Protein AF-A0A7J7M2G6-F1 (afdb_monomer_lite)

Sequence (165 aa):
MASQSSIVYLLLFSLMVAYNVGGIVIYWGQNGIEGTLAEACATGNYAFIGDALKTSFFDYVWVQFYNNPLYQYTQGALSNLEDAWKQWTSSIPVIKIFLGLPPQAAVSGFIPASDLSSSVLPGIEGSSKYGGVMLWSKYYDDLDGYSFAIKSHIRNSIRSPTYML

Structure (mmCIF, N/CA/C/O backbone):
data_AF-A0A7J7M2G6-F1
#
_entry.id   AF-A0A7J7M2G6-F1
#
loop_
_atom_site.group_PDB
_atom_site.id
_atom_site.type_symbol
_atom_site.label_atom_id
_atom_site.label_alt_id
_atom_site.label_comp_id
_atom_site.label_asym_id
_atom_site.label_entity_id
_atom_site.label_seq_id
_atom_site.pdbx_PDB_ins_code
_atom_site.Cartn_x
_atom_site.Cartn_y
_atom_site.Cartn_z
_atom_site.occupancy
_atom_site.B_iso_or_equiv
_atom_site.auth_seq_id
_atom_site.auth_comp_id
_atom_site.auth_asym_id
_atom_site.auth_atom_id
_atom_site.pdbx_PDB_model_num
ATOM 1 N N . MET A 1 1 ? -53.053 -18.736 28.193 1.00 51.84 1 MET A N 1
ATOM 2 C CA . MET A 1 1 ? -51.729 -18.870 28.836 1.00 51.84 1 MET A CA 1
ATOM 3 C C . MET A 1 1 ? -50.746 -19.284 27.754 1.00 51.84 1 MET A C 1
ATOM 5 O O . MET A 1 1 ? -50.799 -20.427 27.321 1.00 51.84 1 MET A O 1
ATOM 9 N N . ALA A 1 2 ? -49.945 -18.354 27.227 1.00 47.88 2 ALA A N 1
ATOM 10 C CA . ALA A 1 2 ? -48.870 -18.716 26.303 1.00 47.88 2 ALA A CA 1
ATOM 11 C C . ALA A 1 2 ? -47.852 -19.561 27.081 1.00 47.88 2 ALA A C 1
ATOM 13 O O . ALA A 1 2 ? -47.426 -19.151 28.163 1.00 47.88 2 ALA A O 1
ATOM 14 N N . SER A 1 3 ? -47.536 -20.765 26.596 1.00 52.03 3 SER A N 1
ATOM 15 C CA . SER A 1 3 ? -46.560 -21.627 27.265 1.00 52.03 3 SER A CA 1
ATOM 16 C C . SER A 1 3 ? -45.215 -20.904 27.297 1.00 52.03 3 SER A C 1
ATOM 18 O O . SER A 1 3 ? -44.819 -20.285 26.306 1.00 52.03 3 SER A O 1
ATOM 20 N N . GLN A 1 4 ? -44.513 -20.957 28.432 1.00 54.44 4 GLN A N 1
ATOM 21 C CA . GLN A 1 4 ? -43.219 -20.280 28.589 1.00 54.44 4 GLN A CA 1
ATOM 22 C C . GLN A 1 4 ? -42.209 -20.697 27.504 1.00 54.44 4 GLN A C 1
ATOM 24 O O . GLN A 1 4 ? -41.367 -19.900 27.104 1.00 54.44 4 GLN A O 1
ATOM 29 N N . SER A 1 5 ? -42.374 -21.895 26.937 1.00 57.66 5 SER A N 1
ATOM 30 C CA . SER A 1 5 ? -41.613 -22.397 25.793 1.00 57.66 5 SER A CA 1
ATOM 31 C C . SER A 1 5 ? -41.765 -21.535 24.531 1.00 57.66 5 SER A C 1
ATOM 33 O O . SER A 1 5 ? -40.791 -21.340 23.816 1.00 57.66 5 SER A O 1
ATOM 35 N N . SER A 1 6 ? -42.947 -20.971 24.261 1.00 58.62 6 SER A N 1
ATOM 36 C CA . SER A 1 6 ? -43.211 -20.203 23.028 1.00 58.62 6 SER A CA 1
ATOM 37 C C . SER A 1 6 ? -42.562 -18.812 23.046 1.00 58.62 6 SER A C 1
ATOM 39 O O . SER A 1 6 ? -42.119 -18.314 22.014 1.00 58.62 6 SER A O 1
ATOM 41 N N . ILE A 1 7 ? -42.465 -18.193 24.229 1.00 59.94 7 ILE A N 1
ATOM 42 C CA . ILE A 1 7 ? -41.851 -16.866 24.415 1.00 59.94 7 ILE A CA 1
A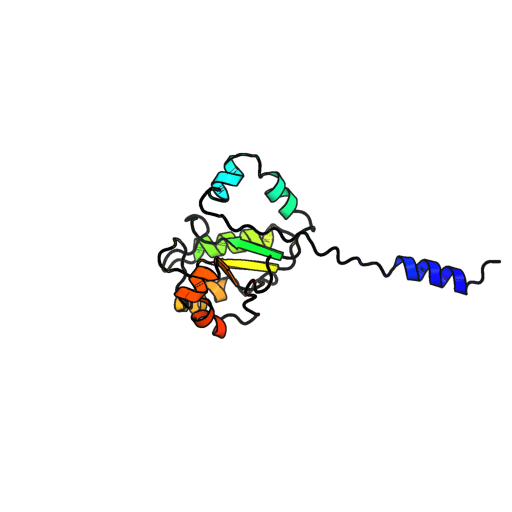TOM 43 C C . ILE A 1 7 ? -40.323 -16.956 24.281 1.00 59.94 7 ILE A C 1
ATOM 45 O O . ILE A 1 7 ? -39.700 -16.069 23.703 1.00 59.94 7 ILE A O 1
ATOM 49 N N . VAL A 1 8 ? -39.723 -18.060 24.740 1.00 59.00 8 VAL A N 1
ATOM 50 C CA . VAL A 1 8 ? -38.278 -18.315 24.613 1.00 59.00 8 VAL A CA 1
ATOM 51 C C . VAL A 1 8 ? -37.868 -18.484 23.146 1.00 59.00 8 VAL A C 1
ATOM 53 O O . VAL A 1 8 ? -36.847 -17.932 22.745 1.00 59.00 8 VAL A O 1
ATOM 56 N N . TYR A 1 9 ? -38.686 -19.142 22.314 1.00 58.31 9 TYR A N 1
ATOM 57 C CA . TYR A 1 9 ? -38.429 -19.231 20.870 1.00 58.31 9 TYR A CA 1
ATOM 58 C C . TYR A 1 9 ? -38.548 -17.878 20.155 1.00 58.31 9 TYR A C 1
ATOM 60 O O . TYR A 1 9 ? -37.723 -17.584 19.295 1.00 58.31 9 TYR A O 1
ATOM 68 N N . LEU A 1 10 ? -39.514 -17.033 20.531 1.00 54.56 10 LEU A N 1
ATOM 69 C CA . LEU A 1 10 ? -39.673 -15.689 19.955 1.00 54.56 10 LEU A CA 1
ATOM 70 C C . LEU A 1 10 ? -38.521 -14.742 20.337 1.00 54.56 10 LEU A C 1
ATOM 72 O O . LEU A 1 10 ? -38.070 -13.963 19.499 1.00 54.56 10 LEU A O 1
ATOM 76 N N . LEU A 1 11 ? -37.996 -14.843 21.564 1.00 52.84 11 LEU A N 1
ATOM 77 C CA . LEU A 1 11 ? -36.833 -14.064 22.011 1.00 52.84 11 LEU A CA 1
ATOM 78 C C . LEU A 1 11 ? -35.513 -14.588 21.417 1.00 52.84 11 LEU A C 1
ATOM 80 O O . LEU A 1 11 ? -34.659 -13.788 21.043 1.00 52.84 11 LEU A O 1
ATOM 84 N N . LEU A 1 12 ? -35.358 -15.904 21.234 1.00 55.06 12 LEU A N 1
ATOM 85 C CA . LEU A 1 12 ? -34.189 -16.488 20.558 1.00 55.06 12 LEU A CA 1
ATOM 86 C C . LEU A 1 12 ? -34.155 -16.177 19.055 1.00 55.06 12 LEU A C 1
ATOM 88 O O . LEU A 1 12 ? -33.073 -15.979 18.506 1.00 55.06 12 LEU A O 1
ATOM 92 N N . PHE A 1 13 ? -35.313 -16.054 18.398 1.00 49.75 13 PHE A N 1
ATOM 93 C CA . PHE A 1 13 ? -35.375 -15.644 16.990 1.00 49.75 13 PHE A CA 1
ATOM 94 C C . PHE A 1 13 ? -34.943 -14.183 16.779 1.00 49.75 13 PHE A C 1
ATOM 96 O O . PHE A 1 13 ? -34.397 -13.856 15.728 1.00 49.75 13 PHE A O 1
ATOM 103 N N . SER A 1 14 ? -35.110 -13.310 17.784 1.00 53.75 14 SER A N 1
ATOM 104 C CA . SER A 1 14 ? -34.633 -11.918 17.715 1.00 53.75 14 SER A CA 1
ATOM 105 C C . SER A 1 14 ? -33.112 -11.749 17.861 1.00 53.75 14 SER A C 1
ATOM 107 O O . SER A 1 14 ? -32.600 -10.685 17.527 1.00 53.75 14 SER A O 1
ATOM 109 N N . LEU A 1 15 ? -32.373 -12.778 18.307 1.00 48.59 15 LEU A N 1
ATOM 110 C CA . LEU A 1 15 ? -30.938 -12.668 18.623 1.00 48.59 15 LEU A CA 1
ATOM 111 C C . LEU A 1 15 ? -29.998 -13.320 17.586 1.00 48.59 15 LEU A C 1
ATOM 113 O O . LEU A 1 15 ? -28.784 -13.247 17.743 1.00 48.59 15 LEU A O 1
ATOM 117 N N . MET A 1 16 ? -30.518 -13.943 16.520 1.00 49.16 16 MET A N 1
ATOM 118 C CA . MET A 1 16 ? -29.693 -14.652 15.520 1.00 49.16 16 MET A CA 1
ATOM 119 C C . MET A 1 16 ? -29.643 -14.035 14.123 1.00 49.16 16 MET A C 1
ATOM 121 O O . MET A 1 16 ? -29.044 -14.623 13.227 1.00 49.16 16 MET A O 1
ATOM 125 N N . VAL A 1 17 ? -30.141 -12.815 13.932 1.00 45.56 17 VAL A N 1
ATOM 126 C CA . VAL A 1 17 ? -29.748 -12.034 12.751 1.00 45.56 17 VAL A CA 1
ATOM 127 C C . VAL A 1 17 ? -28.772 -10.948 13.182 1.00 45.56 17 VAL A C 1
ATOM 129 O O . VAL A 1 17 ? -29.030 -9.758 13.058 1.00 45.56 17 VAL A O 1
ATOM 132 N N . ALA A 1 18 ? -27.597 -11.374 13.654 1.00 44.97 18 ALA A N 1
ATOM 133 C CA . ALA A 1 18 ? -26.393 -10.632 13.311 1.00 44.97 18 ALA A CA 1
ATOM 134 C C . ALA A 1 18 ? -26.221 -10.816 11.800 1.00 44.97 18 ALA A C 1
ATOM 136 O O . ALA A 1 18 ? -25.547 -11.730 11.327 1.00 44.97 18 ALA A O 1
ATOM 137 N N . TYR A 1 19 ? -26.944 -10.006 11.031 1.00 50.66 19 TYR A N 1
ATOM 138 C CA . TYR A 1 19 ? -26.656 -9.848 9.626 1.00 50.66 19 TYR A CA 1
ATOM 139 C C . TYR A 1 19 ? -25.215 -9.341 9.571 1.00 50.66 19 TYR A C 1
ATOM 141 O O . TYR A 1 19 ? -24.924 -8.206 9.934 1.00 50.66 19 TYR A O 1
ATOM 149 N N . ASN A 1 20 ? -24.283 -10.179 9.124 1.00 47.56 20 ASN A N 1
ATOM 150 C CA . ASN A 1 20 ? -23.141 -9.625 8.420 1.00 47.56 20 ASN A CA 1
ATOM 151 C C . ASN A 1 20 ? -23.745 -9.058 7.134 1.00 47.56 20 ASN A C 1
ATOM 153 O O . ASN A 1 20 ? -23.818 -9.752 6.121 1.00 47.56 20 ASN A O 1
ATOM 157 N N . VAL A 1 21 ? -24.280 -7.833 7.193 1.00 46.56 21 VAL A N 1
ATOM 158 C CA . VAL A 1 21 ? -24.399 -7.023 5.986 1.00 46.56 21 VAL A CA 1
ATOM 159 C C . VAL A 1 21 ? -22.947 -6.801 5.626 1.00 46.56 21 VAL A C 1
ATOM 161 O O . VAL A 1 21 ? -22.313 -5.930 6.210 1.00 46.56 21 VAL A O 1
ATOM 164 N N . GLY A 1 22 ? -22.395 -7.700 4.804 1.00 43.56 22 GLY A N 1
ATOM 165 C CA . GLY A 1 22 ? -21.061 -7.530 4.258 1.00 43.56 22 GLY A CA 1
ATOM 166 C C . GLY A 1 22 ? -21.008 -6.103 3.754 1.00 43.56 22 GLY A C 1
ATOM 167 O O . GLY A 1 22 ? -21.845 -5.711 2.934 1.00 43.56 22 GLY A O 1
ATOM 168 N N . GLY A 1 23 ? -20.139 -5.314 4.375 1.00 38.91 23 GLY A N 1
ATOM 169 C CA . GLY A 1 23 ? -20.027 -3.900 4.113 1.00 38.91 23 GLY A CA 1
ATOM 170 C C . GLY A 1 23 ? -19.828 -3.676 2.624 1.00 38.91 23 GLY A C 1
ATOM 171 O O . GLY A 1 23 ? -19.296 -4.536 1.913 1.00 38.91 23 GLY A O 1
ATOM 172 N N . ILE A 1 24 ? -20.278 -2.528 2.130 1.00 43.53 24 ILE A N 1
ATOM 173 C CA . ILE A 1 24 ? -20.068 -2.175 0.729 1.00 43.53 24 ILE A CA 1
ATOM 174 C C . ILE A 1 24 ? -18.561 -2.196 0.492 1.00 43.53 24 ILE A C 1
ATOM 176 O O . ILE A 1 24 ? -17.805 -1.489 1.140 1.00 43.53 24 ILE A O 1
ATOM 180 N N . VAL A 1 25 ? -18.111 -3.030 -0.431 1.00 42.53 25 VAL A N 1
ATOM 181 C CA . VAL A 1 25 ? -16.719 -3.072 -0.863 1.00 42.53 25 VAL A CA 1
ATOM 182 C C . VAL A 1 25 ? -16.580 -1.987 -1.930 1.00 42.53 25 VAL A C 1
ATOM 184 O O . VAL A 1 25 ? -16.941 -2.214 -3.081 1.00 42.53 25 VAL A O 1
ATOM 187 N N . ILE A 1 26 ? -16.121 -0.782 -1.567 1.00 46.56 26 ILE A N 1
ATOM 188 C CA . ILE A 1 26 ? -15.772 0.217 -2.588 1.00 46.56 26 ILE A CA 1
ATOM 189 C C . ILE A 1 26 ? -14.455 -0.212 -3.227 1.00 46.56 26 ILE A C 1
ATOM 191 O O . ILE A 1 26 ? -13.386 -0.171 -2.614 1.00 46.56 26 ILE A O 1
ATOM 195 N N . TYR A 1 27 ? -14.562 -0.624 -4.486 1.00 42.19 27 TYR A N 1
ATOM 196 C CA . TYR A 1 27 ? -13.439 -0.665 -5.398 1.00 42.19 27 TYR A CA 1
ATOM 197 C C . TYR A 1 27 ? -13.100 0.762 -5.806 1.00 42.19 27 TYR A C 1
ATOM 199 O O . TYR A 1 27 ? -13.983 1.520 -6.205 1.00 42.19 27 TYR A O 1
ATOM 207 N N . TRP A 1 28 ? -11.824 1.113 -5.769 1.00 48.03 28 TRP A N 1
ATOM 208 C CA . TRP A 1 28 ? -11.353 2.196 -6.608 1.00 48.03 28 TRP A CA 1
ATOM 209 C C . TRP A 1 28 ? -10.111 1.711 -7.349 1.00 48.03 28 TRP A C 1
ATOM 211 O O . TRP A 1 28 ? -9.061 1.425 -6.778 1.00 48.03 28 TRP A O 1
ATOM 221 N N . GLY A 1 29 ? -10.289 1.535 -8.650 1.00 37.78 29 GLY A N 1
ATOM 222 C CA . GLY A 1 29 ? -9.239 1.318 -9.624 1.00 37.78 29 GLY A CA 1
ATOM 223 C C . GLY A 1 29 ? -9.567 2.254 -10.769 1.00 37.78 29 GLY A C 1
ATOM 224 O O . GLY A 1 29 ? -10.548 2.037 -11.472 1.00 37.78 29 GLY A O 1
ATOM 225 N N . GLN A 1 30 ? -8.805 3.339 -10.894 1.00 37.41 30 GLN A N 1
ATOM 226 C CA . GLN A 1 30 ? -8.940 4.263 -12.017 1.00 37.41 30 GLN A CA 1
ATOM 227 C C . GLN A 1 30 ? -8.651 3.519 -13.317 1.00 37.41 30 GLN A C 1
ATOM 229 O O . GLN A 1 30 ? -7.529 3.058 -13.539 1.00 37.41 30 GLN A O 1
ATOM 234 N N . ASN A 1 31 ? -9.629 3.495 -14.218 1.00 38.25 31 ASN A N 1
ATOM 235 C CA . ASN A 1 31 ? -9.300 3.533 -15.636 1.00 38.25 31 ASN A CA 1
ATOM 236 C C . ASN A 1 31 ? -8.756 4.934 -15.956 1.00 38.25 31 ASN A C 1
ATOM 238 O O . ASN A 1 31 ? -9.205 5.921 -15.376 1.00 38.25 31 ASN A O 1
ATOM 242 N N . GLY A 1 32 ? -7.786 5.027 -16.873 1.00 43.75 32 GLY A N 1
ATOM 243 C CA . GLY A 1 32 ? -6.990 6.236 -17.161 1.00 43.75 32 GLY A CA 1
ATOM 244 C C . GLY A 1 32 ? -7.745 7.475 -17.674 1.00 43.75 32 GLY A C 1
ATOM 245 O O . GLY A 1 32 ? -7.115 8.390 -18.189 1.00 43.75 32 GLY A O 1
ATOM 246 N N . ILE A 1 33 ? -9.072 7.504 -17.554 1.00 49.72 33 ILE A N 1
ATOM 247 C CA . ILE A 1 33 ? -9.966 8.596 -17.948 1.00 49.72 33 ILE A CA 1
ATOM 248 C C . ILE A 1 33 ? -10.496 9.361 -16.711 1.00 49.72 33 ILE A C 1
ATOM 250 O O . ILE A 1 33 ? -10.975 10.480 -16.854 1.00 49.72 33 ILE A O 1
ATOM 254 N N . GLU A 1 34 ? -10.389 8.816 -15.490 1.00 45.34 34 GLU A N 1
ATOM 255 C CA . GLU A 1 34 ? -11.144 9.324 -14.323 1.00 45.34 34 GLU A CA 1
ATOM 256 C C . GLU A 1 34 ? -10.382 10.278 -13.376 1.00 45.34 34 GLU A C 1
ATOM 258 O O . GLU A 1 34 ? -10.983 10.791 -12.434 1.00 45.34 34 GLU A O 1
ATOM 263 N N . GLY A 1 35 ? -9.101 10.582 -13.635 1.00 47.69 35 GLY A N 1
ATOM 264 C CA . GLY A 1 35 ? -8.282 11.459 -12.773 1.00 47.69 35 GLY A CA 1
ATOM 265 C C . GLY A 1 35 ? -8.024 10.873 -11.375 1.00 47.69 35 GLY A C 1
ATOM 266 O O . GLY A 1 35 ? -8.647 9.895 -10.993 1.00 47.69 35 GLY A O 1
ATOM 267 N N . THR A 1 36 ? -7.078 11.429 -10.616 1.00 53.09 36 THR A N 1
ATOM 268 C CA . THR A 1 36 ? -6.589 10.980 -9.293 1.00 53.09 36 THR A CA 1
ATOM 269 C C . THR A 1 36 ? -7.622 11.121 -8.156 1.00 53.09 36 THR A C 1
ATOM 271 O O . THR A 1 36 ? -8.555 11.914 -8.240 1.00 53.09 36 THR A O 1
ATOM 274 N N . LEU A 1 37 ? -7.433 10.419 -7.021 1.00 50.97 37 LEU A N 1
ATOM 275 C CA . LEU A 1 37 ? -8.268 10.604 -5.813 1.00 50.97 37 LEU A CA 1
ATOM 276 C C . LEU A 1 37 ? -8.202 12.048 -5.281 1.00 50.97 37 LEU A C 1
ATOM 278 O O . LEU A 1 37 ? -9.182 12.566 -4.753 1.00 50.97 37 LEU A O 1
ATOM 282 N N . ALA A 1 38 ? -7.054 12.711 -5.436 1.00 50.16 38 ALA A N 1
ATOM 283 C CA . ALA A 1 38 ? -6.895 14.114 -5.072 1.00 50.16 38 ALA A CA 1
ATOM 284 C C . ALA A 1 38 ? -7.745 15.031 -5.971 1.00 50.16 38 ALA A C 1
ATOM 286 O O . ALA A 1 38 ? -8.406 15.935 -5.463 1.00 50.16 38 ALA A O 1
ATOM 287 N N . GLU A 1 39 ? -7.787 14.765 -7.280 1.00 52.38 39 GLU A N 1
ATOM 288 C CA . GLU A 1 39 ? -8.649 15.478 -8.232 1.00 52.38 39 GLU A CA 1
ATOM 289 C C . GLU A 1 39 ? -10.132 15.195 -7.962 1.00 52.38 39 GLU A C 1
ATOM 291 O O . GLU A 1 39 ? -10.931 16.125 -7.920 1.00 52.38 39 GLU A O 1
ATOM 296 N N . ALA A 1 40 ? -10.493 13.947 -7.656 1.00 53.69 40 ALA A N 1
ATOM 297 C CA . ALA A 1 40 ? -11.832 13.569 -7.214 1.00 53.69 40 ALA A CA 1
ATOM 298 C C . ALA A 1 40 ? -12.249 14.354 -5.953 1.00 53.69 40 ALA A C 1
ATOM 300 O O . ALA A 1 40 ? -13.269 15.043 -5.959 1.00 53.69 40 ALA A O 1
ATOM 301 N N . CYS A 1 41 ? -11.435 14.362 -4.895 1.00 50.91 41 CYS A N 1
ATOM 302 C CA . CYS A 1 41 ? -11.695 15.157 -3.690 1.00 50.91 41 CYS A CA 1
ATOM 303 C C . CYS A 1 41 ? -11.818 16.664 -3.985 1.00 50.91 41 CYS A C 1
ATOM 305 O O . CYS A 1 41 ? -12.670 17.330 -3.397 1.00 50.91 41 CYS A O 1
ATOM 307 N N . ALA A 1 42 ? -11.029 17.193 -4.927 1.00 58.66 42 ALA A N 1
ATOM 308 C CA . ALA A 1 42 ? -11.077 18.597 -5.336 1.00 58.66 42 ALA A CA 1
ATOM 309 C C . ALA A 1 42 ? -12.370 18.982 -6.081 1.00 58.66 42 ALA A C 1
ATOM 311 O O . ALA A 1 42 ? -12.750 20.151 -6.067 1.00 58.66 42 ALA A O 1
ATOM 312 N N . THR A 1 43 ? -13.090 18.024 -6.681 1.00 60.56 43 THR A N 1
ATOM 313 C CA . THR A 1 43 ? -14.395 18.301 -7.317 1.00 60.56 43 THR A CA 1
ATOM 314 C C . THR A 1 43 ? -15.518 18.575 -6.313 1.00 60.56 43 THR A C 1
ATOM 316 O O . THR A 1 43 ? -16.606 18.969 -6.723 1.00 60.56 43 THR A O 1
ATOM 319 N N . GLY A 1 44 ? -15.316 18.316 -5.014 1.00 54.16 44 GLY A N 1
ATOM 320 C CA . GLY A 1 44 ? -16.364 18.407 -3.987 1.00 54.16 44 GLY A CA 1
ATOM 321 C C . GLY A 1 44 ? -17.442 17.319 -4.090 1.00 54.16 44 GLY A C 1
ATOM 322 O O . GLY A 1 44 ? -18.148 17.060 -3.117 1.00 54.16 44 GLY A O 1
ATOM 323 N N . ASN A 1 45 ? -17.513 16.613 -5.222 1.00 48.41 45 ASN A N 1
ATOM 324 C CA . ASN A 1 45 ? -18.461 15.533 -5.443 1.00 48.41 45 ASN A CA 1
ATOM 325 C C . ASN A 1 45 ? -18.174 14.339 -4.545 1.00 48.41 45 ASN A C 1
ATOM 327 O O . ASN A 1 45 ? -19.115 13.673 -4.179 1.00 48.41 45 ASN A O 1
ATOM 331 N N . TYR A 1 46 ? -16.929 14.090 -4.136 1.00 52.03 46 TYR A N 1
ATOM 332 C CA . TYR A 1 46 ? -16.543 12.900 -3.368 1.00 52.03 46 TYR A CA 1
ATOM 333 C C . TYR A 1 46 ? -16.435 13.130 -1.853 1.00 52.03 46 TYR A C 1
ATOM 335 O O . TYR A 1 46 ? -15.978 12.244 -1.131 1.00 52.03 46 TYR A O 1
ATOM 343 N N . ALA A 1 47 ? -16.889 14.283 -1.341 1.00 51.81 47 ALA A N 1
ATOM 344 C CA . ALA A 1 47 ? -16.984 14.525 0.104 1.00 51.81 47 ALA A CA 1
ATOM 345 C C . ALA A 1 47 ? -17.795 13.418 0.810 1.00 51.81 47 ALA A C 1
ATOM 347 O O . ALA A 1 47 ? -17.440 12.987 1.907 1.00 51.81 47 ALA A O 1
ATOM 348 N N . PHE A 1 48 ? -18.802 12.865 0.117 1.00 58.34 48 PHE A N 1
ATOM 349 C CA . PHE A 1 48 ? -19.570 11.722 0.606 1.00 58.34 48 PHE A CA 1
ATOM 350 C C . PHE A 1 48 ? -18.718 10.467 0.818 1.00 58.34 48 PHE A C 1
ATOM 352 O O . PHE A 1 48 ? -19.045 9.696 1.709 1.00 58.34 48 PHE A O 1
ATOM 359 N N . ILE A 1 49 ? -17.639 10.236 0.055 1.00 63.84 49 ILE A N 1
ATOM 360 C CA . ILE A 1 49 ? -16.765 9.068 0.260 1.00 63.84 49 ILE A CA 1
ATOM 361 C C . ILE A 1 49 ? -15.978 9.235 1.552 1.00 63.84 49 ILE A C 1
ATOM 363 O O . ILE A 1 49 ? -15.901 8.299 2.341 1.00 63.84 49 ILE A O 1
ATOM 367 N N . GLY A 1 50 ? -15.428 10.428 1.794 1.00 64.88 50 GLY A N 1
ATOM 368 C CA . GLY A 1 50 ? -14.714 10.721 3.035 1.00 64.88 50 GLY A CA 1
ATOM 369 C C . GLY A 1 50 ? -15.600 10.525 4.265 1.00 64.88 50 GLY A C 1
ATOM 370 O O . GLY A 1 50 ? -15.159 9.952 5.260 1.00 64.88 50 GLY A O 1
ATOM 371 N N . ASP A 1 51 ? -16.862 10.943 4.187 1.00 67.12 51 ASP A N 1
ATOM 372 C CA . ASP A 1 51 ? -17.818 10.754 5.278 1.00 67.12 51 ASP A CA 1
ATOM 373 C C . ASP A 1 51 ? -18.345 9.319 5.363 1.00 67.12 51 ASP A C 1
ATOM 375 O O . ASP A 1 51 ? -18.460 8.784 6.463 1.00 67.12 51 ASP A O 1
ATOM 379 N N . ALA A 1 52 ? -18.558 8.644 4.232 1.00 68.75 52 ALA A N 1
ATOM 380 C CA . ALA A 1 52 ? -18.910 7.229 4.199 1.00 68.75 52 ALA A CA 1
ATOM 381 C C . ALA A 1 52 ? -17.800 6.371 4.828 1.00 68.75 52 ALA A C 1
ATOM 383 O O . ALA A 1 52 ? -18.096 5.482 5.619 1.00 68.75 52 ALA A O 1
ATOM 384 N N . LEU A 1 53 ? -16.525 6.663 4.569 1.00 71.31 53 LEU A N 1
ATOM 385 C CA . LEU A 1 53 ? -15.387 5.955 5.166 1.00 71.31 53 LEU A CA 1
ATOM 386 C C . LEU A 1 53 ? -15.299 6.115 6.690 1.00 71.31 53 LEU A C 1
ATOM 388 O O . LEU A 1 53 ? -14.714 5.263 7.352 1.00 71.31 53 LEU A O 1
ATOM 392 N N . LYS A 1 54 ? -15.871 7.186 7.255 1.00 73.38 54 LYS A N 1
ATOM 393 C CA . LYS A 1 54 ? -15.979 7.381 8.712 1.00 73.38 54 LYS A CA 1
ATOM 394 C C . LYS A 1 54 ? -17.143 6.603 9.325 1.00 73.38 54 LYS A C 1
ATOM 396 O O . LYS A 1 54 ? -17.224 6.498 10.547 1.00 73.38 54 LYS A O 1
ATOM 401 N N . THR A 1 55 ? -18.045 6.068 8.507 1.00 73.81 55 THR A N 1
ATOM 402 C CA . THR A 1 55 ? -19.095 5.155 8.968 1.00 73.81 55 THR A CA 1
ATOM 403 C C . THR A 1 55 ? -18.555 3.731 9.094 1.00 73.81 55 THR A C 1
ATOM 405 O O . THR A 1 55 ? -17.543 3.375 8.496 1.00 73.81 55 THR A O 1
ATOM 408 N N . SER A 1 56 ? -19.265 2.877 9.828 1.00 74.19 56 SER A N 1
ATOM 409 C CA . SER A 1 56 ? -18.940 1.450 9.960 1.00 74.19 56 SER A CA 1
ATOM 410 C C . SER A 1 56 ? -19.485 0.590 8.809 1.00 74.19 56 SER A C 1
ATOM 412 O O . SER A 1 56 ? -19.759 -0.588 9.010 1.00 74.19 56 SER A O 1
ATOM 414 N N . PHE A 1 57 ? -19.690 1.163 7.615 1.00 79.06 57 PHE A N 1
ATOM 415 C CA . PHE A 1 57 ? -20.216 0.430 6.454 1.00 79.06 57 PHE A CA 1
ATOM 416 C C . PHE A 1 57 ? -19.149 -0.288 5.621 1.00 79.06 57 PHE A C 1
ATOM 418 O O . PHE A 1 57 ? -19.511 -1.049 4.727 1.00 79.06 57 PHE A O 1
ATOM 425 N N . PHE A 1 58 ? -17.860 -0.061 5.889 1.00 76.06 58 PHE A N 1
ATOM 426 C CA . PHE A 1 58 ? -16.751 -0.664 5.148 1.00 76.06 58 PHE A CA 1
ATOM 427 C C . PHE A 1 58 ? -16.005 -1.675 6.014 1.00 76.06 58 PHE A C 1
ATOM 429 O O . PHE A 1 58 ? -15.372 -1.311 7.003 1.00 76.06 58 PHE A O 1
ATOM 436 N N . ASP A 1 59 ? -16.006 -2.941 5.604 1.00 80.50 59 ASP A N 1
ATOM 437 C CA . ASP A 1 59 ? -15.179 -3.960 6.259 1.00 80.50 59 ASP A CA 1
ATOM 438 C C . ASP A 1 59 ? -13.714 -3.836 5.829 1.00 80.50 59 ASP A C 1
ATOM 440 O O . ASP A 1 59 ? -12.787 -3.921 6.643 1.00 80.50 59 ASP A O 1
ATOM 444 N N . TYR A 1 60 ? -13.504 -3.608 4.532 1.00 82.44 60 TYR A N 1
ATOM 445 C CA . TYR A 1 60 ? -12.197 -3.619 3.895 1.00 82.44 60 TYR A CA 1
ATOM 446 C C . TYR A 1 60 ? -12.022 -2.421 2.978 1.00 82.44 60 TYR A C 1
ATOM 448 O O . TYR A 1 60 ? -12.934 -2.056 2.239 1.00 82.44 60 TYR A O 1
ATOM 456 N N . VAL A 1 61 ? -10.820 -1.850 2.991 1.00 81.88 61 VAL A N 1
ATOM 457 C CA . VAL A 1 61 ? -10.431 -0.785 2.065 1.00 81.88 61 VAL A CA 1
ATOM 458 C C . VAL A 1 61 ? -9.061 -1.075 1.471 1.00 81.88 61 VAL A C 1
ATOM 460 O O . VAL A 1 61 ? -8.145 -1.520 2.165 1.00 81.88 61 VAL A O 1
ATOM 463 N N . TRP A 1 62 ? -8.911 -0.796 0.183 1.00 85.19 62 TRP A N 1
ATOM 464 C CA . TRP A 1 62 ? -7.636 -0.841 -0.524 1.00 85.19 62 TRP A CA 1
ATOM 465 C C . TRP A 1 62 ? -7.242 0.587 -0.844 1.00 85.19 62 TRP A C 1
ATOM 467 O O . TRP A 1 62 ? -7.917 1.264 -1.612 1.00 85.19 62 TRP A O 1
ATOM 477 N N . VAL A 1 63 ? -6.182 1.075 -0.218 1.00 84.94 63 VAL A N 1
ATOM 478 C CA . VAL A 1 63 ? -5.738 2.457 -0.404 1.00 84.94 63 VAL A CA 1
ATOM 479 C C . VAL A 1 63 ? -4.606 2.447 -1.421 1.00 84.94 63 VAL A C 1
ATOM 481 O O . VAL A 1 63 ? -3.656 1.691 -1.266 1.00 84.94 63 VAL A O 1
ATOM 484 N N . GLN A 1 64 ? -4.695 3.258 -2.469 1.00 86.12 64 GLN A N 1
ATOM 485 C CA . GLN A 1 64 ? -3.610 3.440 -3.434 1.00 86.12 64 GLN A CA 1
ATOM 486 C C . GLN A 1 64 ? -2.486 4.269 -2.811 1.00 86.12 64 GLN A C 1
ATOM 488 O O . GLN A 1 64 ? -2.696 5.420 -2.433 1.00 86.12 64 GLN A O 1
ATOM 493 N N . PHE A 1 65 ? -1.287 3.701 -2.756 1.00 87.88 65 PHE A N 1
ATOM 494 C CA . PHE A 1 65 ? -0.077 4.372 -2.278 1.00 87.88 65 PHE A CA 1
ATOM 495 C C . PHE A 1 65 ? 0.896 4.661 -3.433 1.00 87.88 65 PHE A C 1
ATOM 497 O O . PHE A 1 65 ? 2.108 4.533 -3.287 1.00 87.88 65 PHE A O 1
ATOM 504 N N . TYR A 1 66 ? 0.361 5.026 -4.600 1.00 85.12 66 TYR A N 1
ATOM 505 C CA . TYR A 1 66 ? 1.115 5.315 -5.820 1.00 85.12 66 TYR A CA 1
ATOM 506 C C . TYR A 1 66 ? 0.450 6.440 -6.624 1.00 85.12 66 TYR A C 1
ATOM 508 O O . TYR A 1 66 ? -0.694 6.797 -6.349 1.00 85.12 66 TYR A O 1
ATOM 516 N N . ASN A 1 67 ? 1.166 7.030 -7.585 1.00 84.69 67 ASN A N 1
ATOM 517 C CA . ASN A 1 67 ? 0.753 8.225 -8.338 1.00 84.69 67 ASN A CA 1
ATOM 518 C C . ASN A 1 67 ? 0.387 9.445 -7.463 1.00 84.69 67 ASN A C 1
ATOM 520 O O . ASN A 1 67 ? -0.344 10.332 -7.900 1.00 84.69 67 ASN A O 1
ATOM 524 N N . ASN A 1 68 ? 0.908 9.521 -6.235 1.00 81.00 68 ASN A N 1
ATOM 525 C CA . ASN A 1 68 ? 0.713 10.651 -5.332 1.00 81.00 68 ASN A CA 1
ATOM 526 C C . ASN A 1 68 ? 1.939 10.861 -4.417 1.00 81.00 68 ASN A C 1
ATOM 528 O O . ASN A 1 68 ? 2.050 10.198 -3.382 1.00 81.00 68 ASN A O 1
ATOM 532 N N . PRO A 1 69 ? 2.836 11.815 -4.740 1.00 79.75 69 PRO A N 1
ATOM 533 C CA . PRO A 1 69 ? 4.066 12.082 -3.983 1.00 79.75 69 PRO A CA 1
ATOM 534 C C . PRO A 1 69 ? 3.875 12.366 -2.485 1.00 79.75 69 PRO A C 1
ATOM 536 O O . PRO A 1 69 ? 4.800 12.149 -1.702 1.00 79.75 69 PRO A O 1
ATOM 539 N N . LEU A 1 70 ? 2.694 12.844 -2.075 1.00 74.38 70 LEU A N 1
ATOM 540 C CA . LEU A 1 70 ? 2.413 13.191 -0.679 1.00 74.38 70 LEU A CA 1
ATOM 541 C C . LEU A 1 70 ? 2.229 11.966 0.219 1.00 74.38 70 LEU A C 1
ATOM 543 O O . LEU A 1 70 ? 2.453 12.069 1.420 1.00 74.38 70 LEU A O 1
ATOM 547 N N . TYR A 1 71 ? 1.831 10.825 -0.348 1.00 81.69 71 TYR A N 1
ATOM 548 C CA . TYR A 1 71 ? 1.458 9.636 0.426 1.00 81.69 71 TYR A CA 1
ATOM 549 C C . TYR A 1 71 ? 2.117 8.352 -0.079 1.00 81.69 71 TYR A C 1
ATOM 551 O O . TYR A 1 71 ? 1.954 7.313 0.540 1.00 81.69 71 TYR A O 1
ATOM 559 N N . GLN A 1 72 ? 2.840 8.382 -1.197 1.00 85.00 72 GLN A N 1
ATOM 560 C CA . GLN A 1 72 ? 3.487 7.197 -1.759 1.00 85.00 72 GLN A CA 1
ATOM 561 C C . GLN A 1 72 ? 4.874 6.929 -1.169 1.00 85.00 72 GLN A C 1
ATOM 563 O O . GLN A 1 72 ? 5.504 7.792 -0.554 1.00 85.00 72 GLN A O 1
ATOM 568 N N . TYR A 1 73 ? 5.391 5.736 -1.458 1.00 92.25 73 TYR A N 1
ATOM 569 C CA . TYR A 1 73 ? 6.806 5.438 -1.278 1.00 92.25 73 TYR A CA 1
ATOM 570 C C . TYR A 1 73 ? 7.656 6.237 -2.270 1.00 92.25 73 TYR A C 1
ATOM 572 O O . TYR A 1 73 ? 7.350 6.312 -3.462 1.00 92.25 73 TYR A O 1
ATOM 580 N N . THR A 1 74 ? 8.753 6.804 -1.782 1.00 90.12 74 THR A N 1
ATOM 581 C CA . THR A 1 74 ? 9.808 7.370 -2.626 1.00 90.12 74 THR A CA 1
ATOM 582 C C . THR A 1 74 ? 11.069 6.561 -2.383 1.00 90.12 74 THR A C 1
ATOM 584 O O . THR A 1 74 ? 11.294 6.107 -1.267 1.00 90.12 74 THR A O 1
ATOM 587 N N . GLN A 1 75 ? 11.881 6.343 -3.414 1.00 85.94 75 GLN A N 1
ATOM 588 C CA . GLN A 1 75 ? 13.045 5.463 -3.324 1.00 85.94 75 GLN A CA 1
ATOM 589 C C . GLN A 1 75 ? 13.941 5.816 -2.123 1.00 85.94 75 GLN A C 1
ATOM 591 O O . GLN A 1 75 ? 14.460 6.926 -2.029 1.00 85.94 75 GLN A O 1
ATOM 596 N N . GLY A 1 76 ? 14.091 4.867 -1.194 1.00 82.12 76 GLY A N 1
ATOM 597 C CA . GLY A 1 76 ? 14.851 5.034 0.050 1.00 82.12 76 GLY A CA 1
ATOM 598 C C . GLY A 1 76 ? 14.155 5.832 1.165 1.00 82.12 76 GLY A C 1
ATOM 599 O O . GLY A 1 76 ? 14.763 6.040 2.211 1.00 82.12 76 GLY A O 1
ATOM 600 N N . ALA A 1 77 ? 12.904 6.265 0.987 1.00 89.44 77 ALA A N 1
ATOM 601 C CA . ALA A 1 77 ? 12.173 7.113 1.929 1.00 89.44 77 ALA A CA 1
ATOM 602 C C . ALA A 1 77 ? 10.752 6.589 2.212 1.00 89.44 77 ALA A C 1
ATOM 604 O O . ALA A 1 77 ? 9.858 6.627 1.364 1.00 89.44 77 ALA A O 1
ATOM 605 N N . LEU A 1 78 ? 10.546 6.134 3.452 1.00 92.12 78 LEU A N 1
ATOM 606 C CA . LEU A 1 78 ? 9.287 5.554 3.934 1.00 92.12 78 LEU A CA 1
ATOM 607 C C . LEU A 1 78 ? 8.318 6.585 4.548 1.00 92.12 78 LEU A C 1
ATOM 609 O O . LEU A 1 78 ? 7.118 6.326 4.588 1.00 92.12 78 LEU A O 1
ATOM 613 N N . SER A 1 79 ? 8.812 7.740 5.009 1.00 91.75 79 SER A N 1
ATOM 614 C CA . SER A 1 79 ? 8.073 8.662 5.892 1.00 91.75 79 SER A CA 1
ATOM 615 C C . SER A 1 79 ? 6.680 9.034 5.381 1.00 91.75 79 SER A C 1
ATOM 617 O O . SER A 1 79 ? 5.708 8.879 6.110 1.00 91.75 79 SER A O 1
ATOM 619 N N . ASN A 1 80 ? 6.558 9.440 4.114 1.00 85.88 80 ASN A N 1
ATOM 620 C CA . ASN A 1 80 ? 5.279 9.872 3.539 1.00 85.88 80 ASN A CA 1
ATOM 621 C C . ASN A 1 80 ? 4.234 8.745 3.540 1.00 85.88 80 ASN A C 1
ATOM 623 O O . ASN A 1 80 ? 3.073 8.964 3.890 1.00 85.88 80 ASN A O 1
ATOM 627 N N . LEU A 1 81 ? 4.655 7.531 3.174 1.00 91.25 81 LEU A N 1
ATOM 628 C CA . LEU A 1 81 ? 3.793 6.352 3.172 1.00 91.25 81 LEU A CA 1
ATOM 629 C C . LEU A 1 81 ? 3.408 5.955 4.595 1.00 91.25 81 LEU A C 1
ATOM 631 O O . LEU A 1 81 ? 2.244 5.660 4.853 1.00 91.25 81 LEU A O 1
ATOM 635 N N . GLU A 1 82 ? 4.363 5.951 5.522 1.00 91.81 82 GLU A N 1
ATOM 636 C CA . GLU A 1 82 ? 4.117 5.569 6.913 1.00 91.81 82 GLU A CA 1
ATOM 637 C C . GLU A 1 82 ? 3.193 6.561 7.629 1.00 91.81 82 GLU A C 1
ATOM 639 O O . GLU A 1 82 ? 2.280 6.144 8.344 1.00 91.81 82 GLU A O 1
ATOM 644 N N . ASP A 1 83 ? 3.370 7.861 7.406 1.00 87.69 83 ASP A N 1
ATOM 645 C CA . ASP A 1 83 ? 2.511 8.899 7.975 1.00 87.69 83 ASP A CA 1
ATOM 646 C C . ASP A 1 83 ? 1.085 8.799 7.421 1.00 87.69 83 ASP A C 1
ATOM 648 O O . ASP A 1 83 ? 0.112 8.802 8.184 1.00 87.69 83 ASP A O 1
ATOM 652 N N . ALA A 1 84 ? 0.946 8.595 6.108 1.00 86.44 84 ALA A N 1
ATOM 653 C CA . ALA A 1 84 ? -0.346 8.324 5.489 1.00 86.44 84 ALA A CA 1
ATOM 654 C C . ALA A 1 84 ? -0.983 7.036 6.042 1.00 86.44 84 ALA A C 1
ATOM 656 O O . ALA A 1 84 ? -2.172 7.014 6.365 1.00 86.44 84 ALA A O 1
ATOM 657 N N . TRP A 1 85 ? -0.205 5.966 6.220 1.00 91.12 85 TRP A N 1
ATOM 658 C CA . TRP A 1 85 ? -0.679 4.709 6.801 1.00 91.12 85 TRP A CA 1
ATOM 659 C C . TRP A 1 85 ? -1.190 4.889 8.237 1.00 91.12 85 TRP A C 1
ATOM 661 O O . TRP A 1 85 ? -2.267 4.395 8.589 1.00 91.12 85 TRP A O 1
ATOM 671 N N . LYS A 1 86 ? -0.465 5.642 9.073 1.00 89.50 86 LYS A N 1
ATOM 672 C CA . LYS A 1 86 ? -0.893 6.006 10.436 1.00 89.50 86 LYS A CA 1
ATOM 673 C C . LYS A 1 86 ? -2.194 6.805 10.418 1.00 89.50 86 LYS A C 1
ATOM 675 O O . LYS A 1 86 ? -3.090 6.540 11.222 1.00 89.50 86 LYS A O 1
ATOM 680 N N . GLN A 1 87 ? -2.342 7.737 9.480 1.00 85.31 87 GLN A N 1
ATOM 681 C CA . GLN A 1 87 ? -3.575 8.503 9.323 1.00 85.31 87 GLN A CA 1
ATOM 682 C C . GLN A 1 87 ? -4.759 7.596 8.956 1.00 85.31 87 GLN A C 1
ATOM 684 O O . GLN A 1 87 ? -5.786 7.621 9.634 1.00 85.31 87 GLN A O 1
ATOM 689 N N . TRP A 1 88 ? -4.611 6.739 7.946 1.00 84.75 88 TRP A N 1
ATOM 690 C CA . TRP A 1 88 ? -5.656 5.799 7.533 1.00 84.75 88 TRP A CA 1
ATOM 691 C C . TRP A 1 88 ? -6.032 4.823 8.654 1.00 84.75 88 TRP A C 1
ATOM 693 O O . TRP A 1 88 ? -7.205 4.641 8.969 1.00 84.75 88 TRP A O 1
ATOM 703 N N . THR A 1 89 ? -5.052 4.229 9.328 1.00 88.00 89 THR A N 1
ATOM 704 C CA . THR A 1 89 ? -5.321 3.253 10.395 1.00 88.00 89 THR A CA 1
ATOM 705 C C . THR A 1 89 ? -5.955 3.872 11.644 1.00 88.00 89 THR A C 1
ATOM 707 O O . THR A 1 89 ? -6.699 3.181 12.344 1.00 88.00 89 THR A O 1
ATOM 710 N N . SER A 1 90 ? -5.750 5.164 11.909 1.00 85.75 90 SER A N 1
ATOM 711 C CA . SER A 1 90 ? -6.370 5.868 13.043 1.00 85.75 90 SER A CA 1
ATOM 712 C C . SER A 1 90 ? -7.741 6.478 12.731 1.00 85.75 90 SER A C 1
ATOM 714 O O . SER A 1 90 ? -8.563 6.586 13.638 1.00 85.75 90 SER A O 1
ATOM 716 N N . SER A 1 91 ? -8.020 6.834 11.473 1.00 78.06 91 SER A N 1
ATOM 717 C CA . SER A 1 91 ? -9.148 7.722 11.139 1.00 78.06 91 SER A CA 1
ATOM 718 C C . SER A 1 91 ? -10.443 7.022 10.717 1.00 78.06 91 SER A C 1
ATOM 720 O O . SER A 1 91 ? -11.490 7.665 10.718 1.00 78.06 91 SER A O 1
ATOM 722 N N . ILE A 1 92 ? -10.401 5.736 10.340 1.00 78.25 92 ILE A N 1
ATOM 723 C CA . ILE A 1 92 ? -11.573 5.029 9.784 1.00 78.25 92 ILE A CA 1
ATOM 724 C C . ILE A 1 92 ? -11.913 3.737 10.550 1.00 78.25 92 ILE A C 1
ATOM 726 O O . ILE A 1 92 ? -11.005 2.961 10.877 1.00 78.25 92 ILE A O 1
ATOM 730 N N . PRO A 1 93 ? -13.195 3.462 10.857 1.00 82.88 93 PRO A N 1
ATOM 731 C CA . PRO A 1 93 ? -13.623 2.292 11.625 1.00 82.88 93 PRO A CA 1
ATOM 732 C C . PRO A 1 93 ? -13.815 1.046 10.737 1.00 82.88 93 PRO A C 1
ATOM 734 O O . PRO A 1 93 ? -14.895 0.467 10.701 1.00 82.88 93 PRO A O 1
ATOM 737 N N . VAL A 1 94 ? -12.757 0.631 10.034 1.00 82.50 94 VAL A N 1
ATOM 738 C CA . VAL A 1 94 ? -12.750 -0.561 9.160 1.00 82.50 94 VAL A CA 1
ATOM 739 C C . VAL A 1 94 ? -12.023 -1.739 9.804 1.00 82.50 94 VAL A C 1
ATOM 741 O O . VAL A 1 94 ? -11.165 -1.547 10.675 1.00 82.50 94 VAL A O 1
ATOM 744 N N . ILE A 1 95 ? -12.320 -2.957 9.344 1.00 86.62 95 ILE A N 1
ATOM 745 C CA . ILE A 1 95 ? -11.680 -4.183 9.838 1.00 86.62 95 ILE A CA 1
ATOM 746 C C . ILE A 1 95 ? -10.249 -4.278 9.309 1.00 86.62 95 ILE A C 1
ATOM 748 O O . ILE A 1 95 ? -9.322 -4.459 10.102 1.00 86.62 95 ILE A O 1
ATOM 752 N N . LYS A 1 96 ? -10.049 -4.162 7.985 1.00 88.50 96 LYS A N 1
ATOM 753 C CA . LYS A 1 96 ? -8.707 -4.183 7.376 1.00 88.50 96 LYS A CA 1
ATOM 754 C C . LYS A 1 96 ? -8.499 -3.122 6.303 1.00 88.50 96 LYS A C 1
ATOM 756 O O . LYS A 1 96 ? -9.394 -2.782 5.538 1.00 88.50 96 LYS A O 1
ATOM 761 N N . ILE A 1 97 ? -7.256 -2.672 6.225 1.00 88.69 97 ILE A N 1
ATOM 762 C CA . ILE A 1 97 ? -6.708 -1.762 5.232 1.00 88.69 97 ILE A CA 1
ATOM 763 C C . ILE A 1 97 ? -5.626 -2.525 4.477 1.00 88.69 97 ILE A C 1
ATOM 765 O O . ILE A 1 97 ? -4.758 -3.161 5.078 1.00 88.69 97 ILE A O 1
ATOM 769 N N . PHE A 1 98 ? -5.683 -2.466 3.157 1.00 91.62 98 PHE A N 1
ATOM 770 C CA . PHE A 1 98 ? -4.715 -3.085 2.270 1.00 91.62 98 PHE A CA 1
ATOM 771 C C . PHE A 1 98 ? -3.864 -2.011 1.596 1.00 91.62 98 PHE A C 1
ATOM 773 O O . PHE A 1 98 ? -4.382 -0.994 1.127 1.00 91.62 98 PHE A O 1
ATOM 780 N N . LEU A 1 99 ? -2.560 -2.271 1.527 1.00 93.19 99 LEU A N 1
ATOM 781 C CA . LEU A 1 99 ? -1.585 -1.447 0.823 1.00 93.19 99 LEU A CA 1
ATOM 782 C C . LEU A 1 99 ? -1.736 -1.673 -0.690 1.00 93.19 99 LEU A C 1
ATOM 784 O O . LEU A 1 99 ? -1.377 -2.734 -1.193 1.00 93.19 99 LEU A O 1
ATOM 788 N N . GLY A 1 100 ? -2.295 -0.708 -1.415 1.00 92.38 100 GLY A N 1
ATOM 789 C CA . GLY A 1 100 ? -2.433 -0.746 -2.870 1.00 92.38 100 GLY A CA 1
ATOM 790 C C . GLY A 1 100 ? -1.158 -0.281 -3.567 1.00 92.38 100 GLY A C 1
ATOM 791 O O . GLY A 1 100 ? -0.751 0.867 -3.385 1.00 92.38 100 GLY A O 1
ATOM 792 N N . LEU A 1 101 ? -0.557 -1.149 -4.381 1.00 93.25 101 LEU A N 1
ATOM 793 C CA . LEU A 1 101 ? 0.712 -0.923 -5.077 1.00 93.25 101 LEU A CA 1
ATOM 794 C C . LEU A 1 101 ? 0.580 -1.153 -6.591 1.00 93.25 101 LEU A C 1
ATOM 796 O O . LEU A 1 101 ? -0.240 -1.972 -7.022 1.00 93.25 101 LEU A O 1
ATOM 800 N N . PRO A 1 102 ? 1.412 -0.488 -7.409 1.00 93.31 102 PRO A N 1
ATOM 801 C CA . PRO A 1 102 ? 1.560 -0.838 -8.806 1.00 93.31 102 PRO A CA 1
ATOM 802 C C . PRO A 1 102 ? 2.578 -1.989 -8.930 1.00 93.31 102 PRO A C 1
ATOM 804 O O . PRO A 1 102 ? 3.598 -1.973 -8.242 1.00 93.31 102 PRO A O 1
ATOM 807 N N . PRO A 1 103 ? 2.360 -2.977 -9.812 1.00 91.81 103 PRO A N 1
ATOM 808 C CA . PRO A 1 103 ? 3.331 -4.040 -10.056 1.00 91.81 103 PRO A CA 1
ATOM 809 C C . PRO A 1 103 ? 4.465 -3.608 -11.002 1.00 91.81 103 PRO A C 1
ATOM 811 O O . PRO A 1 103 ? 5.450 -4.325 -11.123 1.00 91.81 103 PRO A O 1
ATOM 814 N N . GLN A 1 104 ? 4.346 -2.441 -11.649 1.00 93.38 104 GLN A N 1
ATOM 815 C CA . GLN A 1 104 ? 5.287 -1.957 -12.664 1.00 93.38 104 GLN A CA 1
ATOM 816 C C . GLN A 1 104 ? 6.268 -0.928 -12.117 1.00 93.38 104 GLN A C 1
ATOM 818 O O . GLN A 1 104 ? 5.854 0.098 -11.575 1.00 93.38 104 GLN A O 1
ATOM 823 N N . ALA A 1 105 ? 7.554 -1.121 -12.413 1.00 93.06 105 ALA A N 1
ATOM 824 C CA . ALA A 1 105 ? 8.623 -0.192 -12.039 1.00 93.06 105 ALA A CA 1
ATOM 825 C C . ALA A 1 105 ? 8.486 1.213 -12.652 1.00 93.06 105 ALA A C 1
ATOM 827 O O . ALA A 1 105 ? 8.986 2.183 -12.089 1.00 93.06 105 ALA A O 1
ATOM 828 N N . ALA A 1 106 ? 7.800 1.337 -13.793 1.00 92.12 106 ALA A N 1
ATOM 829 C CA . ALA A 1 106 ? 7.587 2.617 -14.470 1.00 92.12 106 ALA A CA 1
ATOM 830 C C . ALA A 1 106 ? 6.522 3.507 -13.798 1.00 92.12 106 ALA A C 1
ATOM 832 O O . ALA A 1 106 ? 6.386 4.676 -14.159 1.00 92.12 106 ALA A O 1
ATOM 833 N N . VAL A 1 107 ? 5.747 2.974 -12.848 1.00 88.94 107 VAL A N 1
ATOM 834 C CA . VAL A 1 107 ? 4.678 3.721 -12.177 1.00 88.94 107 VAL A CA 1
ATOM 835 C C . VAL A 1 107 ? 5.234 4.436 -10.948 1.00 88.94 107 VAL A C 1
ATOM 837 O O . VAL A 1 107 ? 5.923 3.847 -10.116 1.00 88.94 107 VAL A O 1
ATOM 840 N N . SER A 1 108 ? 4.909 5.723 -10.815 1.00 88.62 108 SER A N 1
ATOM 841 C CA . SER A 1 108 ? 5.297 6.532 -9.657 1.00 88.62 108 SER A CA 1
ATOM 842 C C . SER A 1 108 ? 4.761 5.911 -8.369 1.00 88.62 108 SER A C 1
ATOM 844 O O . SER A 1 108 ? 3.569 5.638 -8.278 1.00 88.62 108 SER A O 1
ATOM 846 N N . GLY A 1 109 ? 5.623 5.694 -7.374 1.00 91.00 109 GLY A N 1
ATOM 847 C CA . GLY A 1 109 ? 5.262 4.996 -6.136 1.00 91.00 109 GLY A CA 1
ATOM 848 C C . GLY A 1 109 ? 5.438 3.475 -6.187 1.00 91.00 109 GLY A C 1
ATOM 849 O O . GLY A 1 109 ? 5.046 2.794 -5.242 1.00 91.00 109 GLY A O 1
ATOM 850 N N . PHE A 1 110 ? 6.035 2.927 -7.254 1.00 95.62 110 PHE A N 1
ATOM 851 C CA . PHE A 1 110 ? 6.513 1.545 -7.254 1.00 95.62 110 PHE A CA 1
ATOM 852 C C . PHE A 1 110 ? 7.508 1.296 -6.117 1.00 95.62 110 PHE A C 1
ATOM 854 O O . PHE A 1 110 ? 8.370 2.125 -5.819 1.00 95.62 110 PHE A O 1
ATOM 861 N N . ILE A 1 111 ? 7.400 0.116 -5.513 1.00 96.44 111 ILE A N 1
ATOM 862 C CA . ILE A 1 111 ? 8.247 -0.314 -4.405 1.00 96.44 111 ILE A CA 1
ATOM 863 C C . ILE A 1 111 ? 8.978 -1.580 -4.851 1.00 96.44 111 ILE A C 1
ATOM 865 O O . ILE A 1 111 ? 8.322 -2.586 -5.104 1.00 96.44 111 ILE A O 1
ATOM 869 N N . PRO A 1 112 ? 10.313 -1.606 -4.943 1.00 96.19 112 PRO A N 1
ATOM 870 C CA . PRO A 1 112 ? 11.033 -2.854 -5.186 1.00 96.19 112 PRO A CA 1
ATOM 871 C C . PRO A 1 112 ? 10.694 -3.912 -4.124 1.00 96.19 112 PRO A C 1
ATOM 873 O O . PRO A 1 112 ? 10.500 -3.581 -2.957 1.00 96.19 112 PRO A O 1
ATOM 876 N N . ALA A 1 113 ? 10.648 -5.197 -4.492 1.00 95.00 113 ALA A N 1
ATOM 877 C CA . ALA A 1 113 ? 10.309 -6.269 -3.545 1.00 95.00 113 ALA A CA 1
ATOM 878 C C . ALA A 1 113 ? 11.254 -6.302 -2.324 1.00 95.00 113 ALA A C 1
ATOM 880 O O . ALA A 1 113 ? 10.819 -6.540 -1.193 1.00 95.00 113 ALA A O 1
ATOM 881 N N . SER A 1 114 ? 12.537 -5.986 -2.540 1.00 94.69 114 SER A N 1
ATOM 882 C CA . SER A 1 114 ? 13.525 -5.807 -1.472 1.00 94.69 114 SER A CA 1
ATOM 883 C C . SER A 1 114 ? 13.100 -4.724 -0.486 1.00 94.69 114 SER A C 1
ATOM 885 O O . SER A 1 114 ? 13.121 -4.950 0.722 1.00 94.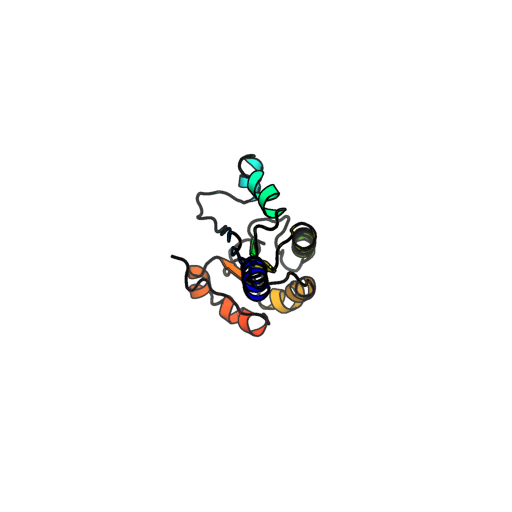69 114 SER A O 1
ATOM 887 N N . ASP A 1 115 ? 12.658 -3.576 -0.981 1.00 95.62 115 ASP A N 1
ATOM 888 C CA . ASP A 1 115 ? 12.344 -2.397 -0.174 1.00 95.62 115 ASP A CA 1
ATOM 889 C C . ASP A 1 115 ? 10.993 -2.569 0.525 1.00 95.62 115 ASP A C 1
ATOM 891 O O . ASP A 1 115 ? 10.834 -2.191 1.689 1.00 95.62 115 ASP A O 1
ATOM 895 N N . LEU A 1 116 ? 10.047 -3.241 -0.143 1.00 95.19 116 LEU A N 1
ATOM 896 C CA . LEU A 1 116 ? 8.791 -3.669 0.460 1.00 95.19 116 LEU A CA 1
ATOM 897 C C . LEU A 1 116 ? 9.072 -4.533 1.696 1.00 95.19 116 LEU A C 1
ATOM 899 O O . LEU A 1 116 ? 8.569 -4.241 2.778 1.00 95.19 116 LEU A O 1
ATOM 903 N N . SER A 1 117 ? 9.912 -5.560 1.550 1.00 93.12 117 SER A N 1
ATOM 904 C CA . SER A 1 117 ? 10.212 -6.505 2.632 1.00 93.12 117 SER A CA 1
ATOM 905 C C . SER A 1 117 ? 11.058 -5.910 3.764 1.00 93.12 117 SER A C 1
ATOM 907 O O . SER A 1 117 ? 10.800 -6.189 4.933 1.00 93.12 117 SER A O 1
ATOM 909 N N . SER A 1 118 ? 12.060 -5.095 3.430 1.00 93.69 118 SER A N 1
ATOM 910 C CA . SER A 1 118 ? 13.065 -4.605 4.383 1.00 93.69 118 SER A CA 1
ATOM 911 C C . SER A 1 118 ? 12.693 -3.292 5.063 1.00 93.69 118 SER A C 1
ATOM 913 O O . SER A 1 118 ? 13.169 -3.036 6.165 1.00 93.69 118 SER A O 1
ATOM 915 N N . SER A 1 119 ? 11.865 -2.462 4.424 1.00 93.06 119 SER A N 1
ATOM 916 C CA . SER A 1 119 ? 11.559 -1.110 4.903 1.00 93.06 119 SER A CA 1
ATOM 917 C C . SER A 1 119 ? 10.067 -0.915 5.141 1.00 93.06 119 SER A C 1
ATOM 919 O O . SER A 1 119 ? 9.659 -0.544 6.237 1.00 93.06 119 SER A O 1
ATOM 921 N N . VAL A 1 120 ? 9.231 -1.203 4.141 1.00 95.00 120 VAL A N 1
ATOM 922 C CA . VAL A 1 120 ? 7.806 -0.840 4.183 1.00 95.00 120 VAL A CA 1
ATOM 923 C C . VAL A 1 120 ? 7.010 -1.738 5.126 1.00 95.00 120 VAL A C 1
ATOM 925 O O . VAL A 1 120 ? 6.351 -1.229 6.030 1.00 95.00 120 VAL A O 1
ATOM 928 N N . LEU A 1 121 ? 7.076 -3.064 4.954 1.00 93.94 121 LEU A N 1
ATOM 929 C CA . LEU A 1 121 ? 6.322 -4.012 5.782 1.00 93.94 121 LEU A CA 1
ATOM 930 C C . LEU A 1 121 ? 6.638 -3.863 7.284 1.00 93.94 121 LEU A C 1
ATOM 932 O O . LEU A 1 121 ? 5.687 -3.753 8.063 1.00 93.94 121 LEU A O 1
ATOM 936 N N . PRO A 1 122 ? 7.910 -3.749 7.721 1.00 94.12 122 PRO A N 1
ATOM 937 C CA . PRO A 1 122 ? 8.228 -3.475 9.124 1.00 94.12 122 PRO A CA 1
ATOM 938 C C . PRO A 1 122 ? 7.551 -2.221 9.697 1.00 94.12 122 PRO A C 1
ATOM 940 O O . PRO A 1 122 ? 7.200 -2.214 10.875 1.00 94.12 122 PRO A O 1
ATOM 943 N N . GLY A 1 123 ? 7.335 -1.184 8.879 1.00 93.19 123 GLY A N 1
ATOM 944 C CA . GLY A 1 123 ? 6.687 0.060 9.303 1.00 93.19 123 GLY A CA 1
ATOM 945 C C . GLY A 1 123 ? 5.160 -0.018 9.411 1.00 93.19 123 GLY A C 1
ATOM 946 O O . GLY A 1 123 ? 4.564 0.751 10.163 1.00 93.19 123 GLY A O 1
ATOM 947 N N . ILE A 1 124 ? 4.507 -0.942 8.693 1.00 93.19 124 ILE A N 1
ATOM 948 C CA . ILE A 1 124 ? 3.037 -0.948 8.565 1.00 93.19 124 ILE A CA 1
ATOM 949 C C . ILE A 1 124 ? 2.347 -2.195 9.136 1.00 93.19 124 ILE A C 1
ATOM 951 O O . ILE A 1 124 ? 1.205 -2.095 9.600 1.00 93.19 124 ILE A O 1
ATOM 955 N N . GLU A 1 125 ? 3.019 -3.356 9.149 1.00 92.56 125 GLU A 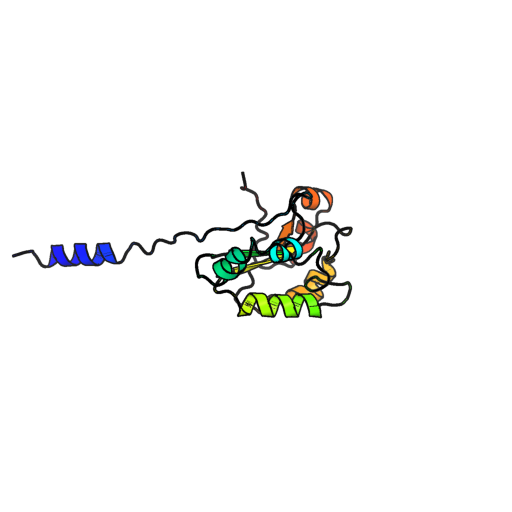N 1
ATOM 956 C CA . GLU A 1 125 ? 2.426 -4.646 9.550 1.00 92.56 125 GLU A CA 1
ATOM 957 C C . GLU A 1 125 ? 2.072 -4.713 11.043 1.00 92.56 125 GLU A C 1
ATOM 959 O O . GLU A 1 125 ? 1.250 -5.536 11.443 1.00 92.56 125 GLU A O 1
ATOM 964 N N . GLY A 1 126 ? 2.654 -3.838 11.871 1.00 91.50 126 GLY A N 1
ATOM 965 C CA . GLY A 1 126 ? 2.340 -3.749 13.301 1.00 91.50 126 GLY A CA 1
ATOM 966 C C . GLY A 1 126 ? 0.916 -3.265 13.598 1.00 91.50 126 GLY A C 1
ATOM 967 O O . GLY A 1 126 ? 0.416 -3.459 14.706 1.00 91.50 126 GLY A O 1
ATOM 968 N N . SER A 1 127 ? 0.234 -2.654 12.625 1.00 93.50 127 SER A N 1
ATOM 969 C CA . SER A 1 127 ? -1.159 -2.241 12.781 1.00 93.50 127 SER A CA 1
ATOM 970 C C . SER A 1 127 ? -2.100 -3.446 12.765 1.00 93.50 127 SER A C 1
ATOM 972 O O . SER A 1 127 ? -2.098 -4.239 11.824 1.00 93.50 127 SER A O 1
ATOM 974 N N . SER A 1 128 ? -3.011 -3.533 13.738 1.00 93.75 128 SER A N 1
ATOM 975 C CA . SER A 1 128 ? -4.072 -4.553 13.745 1.00 93.75 128 SER A CA 1
ATOM 976 C C . SER A 1 128 ? -4.997 -4.463 12.523 1.00 93.75 128 SER A C 1
ATOM 978 O O . SER A 1 128 ? -5.633 -5.457 12.158 1.00 93.75 128 SER A O 1
ATOM 980 N N . LYS A 1 129 ? -5.032 -3.304 11.853 1.00 91.19 129 LYS A N 1
ATOM 981 C CA . LYS A 1 129 ? -5.786 -3.073 10.617 1.00 91.19 129 LYS A CA 1
ATOM 982 C C . LYS A 1 129 ? -5.029 -3.484 9.355 1.00 91.19 129 LYS A C 1
ATOM 984 O O . LYS A 1 129 ? -5.640 -3.470 8.296 1.00 91.19 129 LYS A O 1
ATOM 989 N N . TYR A 1 130 ? -3.760 -3.893 9.412 1.00 93.19 130 TYR A N 1
ATOM 990 C CA . TYR A 1 130 ? -3.070 -4.388 8.217 1.00 93.19 130 TYR A CA 1
ATOM 991 C C . TYR A 1 130 ? -3.751 -5.656 7.672 1.00 93.19 130 TYR A C 1
ATOM 993 O O . TYR A 1 130 ? -3.909 -6.657 8.384 1.00 93.19 130 TYR A O 1
ATOM 1001 N N . GLY A 1 131 ? -4.203 -5.580 6.416 1.00 89.56 131 GLY A N 1
ATOM 1002 C CA . GLY A 1 131 ? -4.909 -6.640 5.691 1.00 89.56 131 GLY A CA 1
ATOM 1003 C C . GLY A 1 131 ? -4.064 -7.380 4.660 1.00 89.56 131 GLY A C 1
ATOM 1004 O O . GLY A 1 131 ? -4.394 -8.515 4.323 1.00 89.56 131 GLY A O 1
ATOM 1005 N N . GLY A 1 132 ? -2.979 -6.767 4.185 1.00 91.31 132 GLY A N 1
ATOM 1006 C CA . GLY A 1 132 ? -2.136 -7.290 3.112 1.00 91.31 132 GLY A CA 1
ATOM 1007 C C . GLY A 1 132 ? -1.864 -6.247 2.030 1.00 91.31 132 GLY A C 1
ATOM 1008 O O . GLY A 1 132 ? -2.039 -5.045 2.243 1.00 91.31 132 GLY A O 1
ATOM 1009 N N . VAL A 1 133 ? -1.472 -6.728 0.852 1.00 92.06 133 VAL A N 1
ATOM 1010 C CA . VAL A 1 133 ? -1.179 -5.915 -0.337 1.00 92.06 133 VAL A CA 1
ATOM 1011 C C . VAL A 1 133 ? -2.224 -6.185 -1.418 1.00 92.06 133 VAL A C 1
ATOM 1013 O O . VAL A 1 133 ? -2.656 -7.325 -1.600 1.00 92.06 133 VAL A O 1
ATOM 1016 N N . MET A 1 134 ? -2.611 -5.144 -2.148 1.00 91.12 134 MET A N 1
ATOM 1017 C CA . MET A 1 134 ? -3.379 -5.239 -3.388 1.00 91.12 134 MET A CA 1
ATOM 1018 C C . MET A 1 134 ? -2.551 -4.684 -4.534 1.00 91.12 134 MET A C 1
ATOM 1020 O O . MET A 1 134 ? -1.868 -3.677 -4.375 1.00 91.12 134 MET A O 1
ATOM 1024 N N . LEU A 1 135 ? -2.601 -5.364 -5.676 1.00 87.75 135 LEU A N 1
ATOM 1025 C CA . LEU A 1 135 ? -1.873 -4.967 -6.871 1.00 87.75 135 LEU A CA 1
ATOM 1026 C C . LEU A 1 135 ? -2.849 -4.475 -7.928 1.00 87.75 135 LEU A C 1
ATOM 1028 O O . LEU A 1 135 ? -3.760 -5.204 -8.331 1.00 87.75 135 LEU A O 1
ATOM 1032 N N . TRP A 1 136 ? -2.623 -3.255 -8.400 1.00 83.12 136 TRP A N 1
ATOM 1033 C CA . TRP A 1 136 ? -3.308 -2.729 -9.569 1.00 83.12 136 TRP A CA 1
ATOM 1034 C C . TRP A 1 136 ? -2.338 -2.694 -10.758 1.00 83.12 136 TRP A C 1
ATOM 1036 O O . TRP A 1 136 ? -1.423 -1.877 -10.784 1.00 83.12 136 TRP A O 1
ATOM 1046 N N . SER A 1 137 ? -2.482 -3.546 -11.769 1.00 86.56 137 SER A N 1
ATOM 1047 C CA . SER A 1 137 ? -3.572 -4.502 -12.012 1.00 86.56 137 SER A CA 1
ATOM 1048 C C . SER A 1 137 ? -3.038 -5.894 -12.324 1.00 86.56 137 SER A C 1
ATOM 1050 O O . SER A 1 137 ? -1.851 -6.065 -12.599 1.00 86.56 137 SER A O 1
ATOM 1052 N N . LYS A 1 138 ? -3.932 -6.890 -12.322 1.00 81.38 138 LYS A N 1
ATOM 1053 C CA . LYS A 1 138 ? -3.595 -8.273 -12.682 1.00 81.38 138 LYS A CA 1
ATOM 1054 C C . LYS A 1 138 ? -2.880 -8.372 -14.033 1.00 81.38 138 LYS A C 1
ATOM 1056 O O . LYS A 1 138 ? -1.928 -9.127 -14.145 1.00 81.38 138 LYS A O 1
ATOM 1061 N N . TYR A 1 139 ? -3.311 -7.594 -15.028 1.00 83.69 139 TYR A N 1
ATOM 1062 C CA . TYR A 1 139 ? -2.681 -7.580 -16.350 1.00 83.69 139 TYR A CA 1
ATOM 1063 C C . TYR A 1 139 ? -1.181 -7.281 -16.258 1.00 83.69 139 TYR A C 1
ATOM 1065 O O . TYR A 1 139 ? -0.367 -8.000 -16.820 1.00 83.69 139 TYR A O 1
ATOM 1073 N N . TYR A 1 140 ? -0.818 -6.241 -15.512 1.00 86.06 140 TYR A N 1
ATOM 1074 C CA . TYR A 1 140 ? 0.576 -5.842 -15.367 1.00 86.06 140 TYR A CA 1
ATOM 1075 C C . TYR A 1 140 ? 1.356 -6.732 -14.399 1.00 86.06 140 TYR A C 1
ATOM 1077 O O . TYR A 1 140 ? 2.550 -6.936 -14.580 1.00 86.06 140 TYR A O 1
ATOM 1085 N N . ASP A 1 141 ? 0.684 -7.299 -13.399 1.00 87.50 141 ASP A N 1
ATOM 1086 C CA . ASP A 1 141 ? 1.279 -8.303 -12.521 1.00 87.50 141 ASP A CA 1
ATOM 1087 C C . ASP A 1 141 ? 1.646 -9.589 -13.278 1.00 87.50 141 ASP A C 1
ATOM 1089 O O . ASP A 1 141 ? 2.711 -10.151 -13.049 1.00 87.50 141 ASP A O 1
ATOM 1093 N N . ASP A 1 142 ? 0.810 -10.022 -14.228 1.00 86.50 142 ASP A N 1
ATOM 1094 C CA . ASP A 1 142 ? 1.092 -11.183 -15.079 1.00 86.50 142 ASP A CA 1
ATOM 1095 C C . ASP A 1 142 ? 2.281 -10.928 -16.035 1.00 86.50 142 ASP A C 1
ATOM 1097 O O . ASP A 1 142 ? 2.953 -11.881 -16.432 1.00 86.50 142 ASP A O 1
ATOM 1101 N N . LEU A 1 143 ? 2.559 -9.665 -16.393 1.00 90.56 143 LEU A N 1
ATOM 1102 C CA . LEU A 1 143 ? 3.712 -9.280 -17.220 1.00 90.56 143 LEU A CA 1
ATOM 1103 C C . LEU A 1 143 ? 5.017 -9.213 -16.416 1.00 90.56 143 LEU A C 1
ATOM 1105 O O . LEU A 1 143 ? 6.033 -9.749 -16.858 1.00 90.56 143 LEU A O 1
ATOM 1109 N N . ASP A 1 144 ? 4.982 -8.577 -15.243 1.00 92.12 144 ASP A N 1
ATOM 1110 C CA . ASP A 1 144 ? 6.191 -8.246 -14.477 1.00 92.12 144 ASP A CA 1
ATOM 1111 C C . ASP A 1 144 ? 6.482 -9.238 -13.337 1.00 92.12 144 ASP A C 1
ATOM 1113 O O . ASP A 1 144 ? 7.580 -9.252 -12.778 1.00 92.12 144 ASP A O 1
ATOM 1117 N N . GLY A 1 145 ? 5.516 -10.086 -12.970 1.00 92.31 145 GLY A N 1
ATOM 1118 C CA . GLY A 1 145 ? 5.672 -11.110 -11.936 1.00 92.31 145 GLY A CA 1
ATOM 1119 C C . GLY A 1 145 ? 5.858 -10.547 -10.524 1.00 92.31 145 GLY A C 1
ATOM 1120 O O . GLY A 1 145 ? 6.479 -11.190 -9.672 1.00 92.31 145 GLY A O 1
ATOM 1121 N N . TYR A 1 146 ? 5.343 -9.348 -10.249 1.00 94.44 146 TYR A N 1
ATOM 1122 C CA . TYR A 1 146 ? 5.586 -8.658 -8.984 1.00 94.44 146 TYR A CA 1
ATOM 1123 C C . TYR A 1 146 ? 4.984 -9.403 -7.782 1.00 94.44 146 TYR A C 1
ATOM 1125 O O . TYR A 1 146 ? 5.649 -9.566 -6.757 1.00 94.44 146 TYR A O 1
ATOM 1133 N N . SER A 1 147 ? 3.773 -9.953 -7.911 1.00 91.38 147 SER A N 1
ATOM 1134 C CA . SER A 1 147 ? 3.139 -10.789 -6.885 1.00 91.38 147 SER A CA 1
ATOM 1135 C C . SER A 1 147 ? 3.983 -12.006 -6.534 1.00 91.38 147 SER A C 1
ATOM 1137 O O . SER A 1 147 ? 4.099 -12.350 -5.358 1.00 91.38 147 SER A O 1
ATOM 1139 N N . PHE A 1 148 ? 4.614 -12.636 -7.528 1.00 91.31 148 PHE A N 1
ATOM 1140 C CA . PHE A 1 148 ? 5.526 -13.753 -7.312 1.00 91.31 148 PHE A CA 1
ATOM 1141 C C . PHE A 1 148 ? 6.745 -13.318 -6.490 1.00 91.31 148 PHE A C 1
ATOM 1143 O O . PHE A 1 148 ? 7.104 -14.008 -5.536 1.00 91.31 148 PHE A O 1
ATOM 1150 N N . ALA A 1 149 ? 7.317 -12.150 -6.795 1.00 94.31 149 ALA A N 1
ATOM 1151 C CA . ALA A 1 149 ? 8.468 -11.600 -6.080 1.00 94.31 149 ALA A CA 1
ATOM 1152 C C . ALA A 1 149 ? 8.167 -11.247 -4.611 1.00 94.31 149 ALA A C 1
ATOM 1154 O O . ALA A 1 149 ? 9.043 -11.370 -3.759 1.00 94.31 149 ALA A O 1
ATOM 1155 N N . ILE A 1 150 ? 6.938 -10.830 -4.290 1.00 92.69 150 ILE A N 1
ATOM 1156 C CA . ILE A 1 150 ? 6.567 -10.392 -2.930 1.00 92.69 150 ILE A CA 1
ATOM 1157 C C . ILE A 1 150 ? 5.859 -11.474 -2.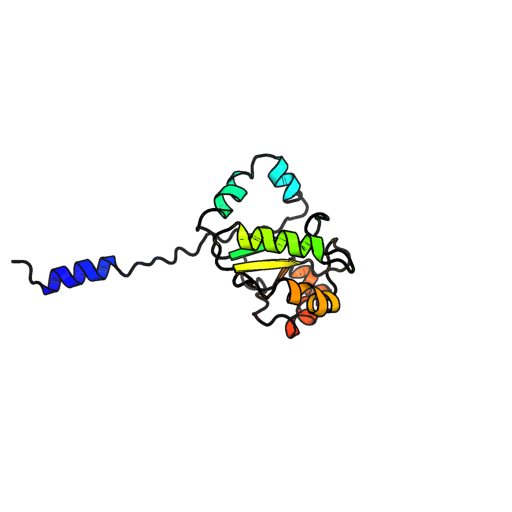101 1.00 92.69 150 ILE A C 1
ATOM 1159 O O . ILE A 1 150 ? 5.718 -11.329 -0.884 1.00 92.69 150 ILE A O 1
ATOM 1163 N N . LYS A 1 151 ? 5.424 -12.579 -2.723 1.00 88.44 151 LYS A N 1
ATOM 1164 C CA . LYS A 1 151 ? 4.611 -13.632 -2.087 1.00 88.44 151 LYS A CA 1
ATOM 1165 C C . LYS A 1 151 ? 5.233 -14.215 -0.823 1.00 88.44 151 LYS A C 1
ATOM 1167 O O . LYS A 1 151 ? 4.511 -14.468 0.135 1.00 88.44 151 LYS A O 1
ATOM 1172 N N . SER A 1 152 ? 6.545 -14.436 -0.805 1.00 86.69 152 SER A N 1
ATOM 1173 C CA . SER A 1 152 ? 7.249 -14.981 0.364 1.00 86.69 152 SER A CA 1
ATOM 1174 C C . SER A 1 152 ? 7.351 -13.999 1.531 1.00 86.69 152 SER A C 1
ATOM 1176 O O . SER A 1 152 ? 7.628 -14.420 2.651 1.00 86.69 152 SER A O 1
ATOM 1178 N N . HIS A 1 153 ? 7.143 -12.705 1.283 1.00 84.56 153 HIS A N 1
ATOM 1179 C CA . HIS A 1 153 ? 7.287 -11.650 2.284 1.00 84.56 153 HIS A CA 1
ATOM 1180 C C . HIS A 1 153 ? 5.957 -11.282 2.949 1.00 84.56 153 HIS A C 1
ATOM 1182 O O . HIS A 1 153 ? 5.944 -10.848 4.097 1.00 84.56 153 HIS A O 1
ATOM 1188 N N . ILE A 1 154 ? 4.832 -11.500 2.266 1.00 79.81 154 ILE A N 1
ATOM 1189 C CA . ILE A 1 154 ? 3.506 -11.140 2.769 1.00 79.81 154 ILE A CA 1
ATOM 1190 C C . ILE A 1 154 ? 2.903 -12.340 3.509 1.00 79.81 154 ILE A C 1
ATOM 1192 O O . ILE A 1 154 ? 2.450 -13.309 2.901 1.00 79.81 154 ILE A O 1
ATOM 1196 N N . ARG A 1 155 ? 2.869 -12.269 4.846 1.00 63.12 155 ARG A N 1
ATOM 1197 C CA . ARG A 1 155 ? 2.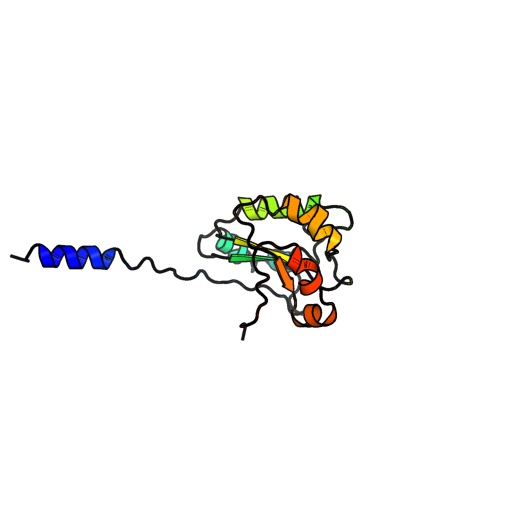403 -13.365 5.725 1.00 63.12 155 ARG A CA 1
ATOM 1198 C C . ARG A 1 155 ? 0.899 -13.669 5.653 1.00 63.12 155 ARG A C 1
ATOM 1200 O O . ARG A 1 155 ? 0.488 -14.723 6.125 1.00 63.1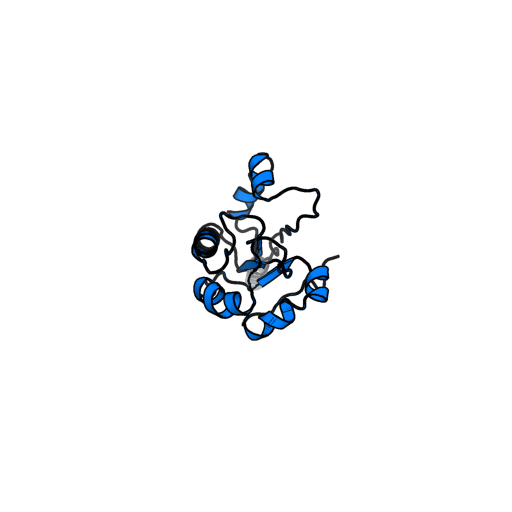2 155 ARG A O 1
ATOM 1207 N N . ASN A 1 156 ? 0.088 -12.800 5.045 1.00 52.47 156 ASN A N 1
ATOM 1208 C CA . ASN A 1 156 ? -1.357 -12.979 4.885 1.00 52.47 156 ASN A CA 1
ATOM 1209 C C . ASN A 1 156 ? -1.741 -12.848 3.405 1.00 52.47 156 ASN A C 1
ATOM 1211 O O . ASN A 1 156 ? -1.579 -11.781 2.827 1.00 52.47 156 ASN A O 1
ATOM 1215 N N . SER A 1 157 ? -2.215 -13.949 2.812 1.00 44.62 157 SER A N 1
ATOM 1216 C CA . SER A 1 157 ? -2.754 -14.111 1.448 1.00 44.62 157 SER A CA 1
ATOM 1217 C C . SER A 1 157 ? -2.715 -12.873 0.532 1.00 44.62 157 SER A C 1
ATOM 1219 O O . SER A 1 157 ? -3.521 -11.956 0.702 1.00 44.62 157 SER A O 1
ATOM 1221 N N . ILE A 1 158 ? -1.899 -12.915 -0.528 1.00 47.81 158 ILE A N 1
ATOM 1222 C CA . ILE A 1 158 ? -2.163 -12.123 -1.738 1.00 47.81 158 ILE A CA 1
ATOM 1223 C C . ILE A 1 158 ? -3.534 -12.572 -2.254 1.00 47.81 158 ILE A C 1
ATOM 1225 O O . ILE A 1 158 ? -3.657 -13.626 -2.881 1.00 47.81 158 ILE A O 1
ATOM 1229 N N . ARG A 1 159 ? -4.593 -11.819 -1.949 1.00 47.22 159 ARG A N 1
ATOM 1230 C CA . ARG A 1 159 ? -5.882 -12.009 -2.612 1.00 47.22 159 ARG A CA 1
ATOM 1231 C C . ARG A 1 159 ? -5.775 -11.324 -3.964 1.00 47.22 159 ARG A C 1
ATOM 1233 O O . ARG A 1 159 ? -6.032 -10.132 -4.086 1.00 47.22 159 ARG A O 1
ATOM 1240 N N . SER A 1 160 ? -5.343 -12.086 -4.966 1.00 40.25 160 SER A N 1
ATOM 1241 C CA . SER A 1 160 ? -5.569 -11.687 -6.352 1.00 40.25 160 SER A CA 1
ATOM 1242 C C . SER A 1 160 ? -7.088 -11.576 -6.566 1.00 40.25 160 SER A C 1
ATOM 1244 O O . SER A 1 160 ? -7.823 -12.415 -6.031 1.00 40.25 160 SER A O 1
ATOM 1246 N N . PRO A 1 161 ? -7.585 -10.570 -7.302 1.00 43.09 161 PRO A N 1
ATOM 1247 C CA . PRO A 1 161 ? -8.970 -10.485 -7.758 1.00 43.09 161 PRO A CA 1
ATOM 1248 C C . PRO A 1 161 ? -9.367 -11.635 -8.695 1.00 43.09 161 PRO A C 1
ATOM 1250 O O . PRO A 1 161 ? -9.676 -11.414 -9.858 1.00 43.09 161 PRO A O 1
ATOM 1253 N N . THR A 1 162 ? -9.347 -12.890 -8.249 1.00 38.84 162 THR A N 1
ATOM 1254 C CA . THR A 1 162 ? -9.676 -14.020 -9.134 1.00 38.84 162 THR A CA 1
ATOM 1255 C C . THR A 1 162 ? -11.176 -14.098 -9.450 1.00 38.84 162 THR A C 1
ATOM 1257 O O . THR A 1 162 ? -11.569 -14.858 -10.324 1.00 38.84 162 THR A O 1
ATOM 1260 N N . TYR A 1 163 ? -12.021 -13.272 -8.824 1.00 28.33 163 TYR A N 1
ATOM 1261 C CA . TYR A 1 163 ? -13.449 -13.186 -9.139 1.00 28.33 163 TYR A CA 1
ATOM 1262 C C . TYR A 1 163 ? -13.944 -11.741 -8.992 1.00 28.33 163 TYR A C 1
ATOM 1264 O O . TYR A 1 163 ? -14.479 -11.371 -7.952 1.00 28.33 163 TYR A O 1
ATOM 1272 N N . MET A 1 164 ? -13.719 -10.908 -10.009 1.00 35.75 164 MET A N 1
ATOM 1273 C CA . MET A 1 164 ? -14.391 -9.609 -10.157 1.00 35.75 164 MET A CA 1
ATOM 1274 C C . MET A 1 164 ? -14.799 -9.425 -11.626 1.00 35.75 164 MET A C 1
ATOM 1276 O O . MET A 1 164 ? -14.108 -8.760 -12.395 1.00 35.75 164 MET A O 1
ATOM 1280 N N . LEU A 1 165 ? -15.891 -10.102 -12.001 1.00 31.27 165 LEU A N 1
ATOM 1281 C CA . LEU A 1 165 ? -16.849 -9.637 -13.008 1.00 31.27 165 LEU A CA 1
ATOM 1282 C C . LEU A 1 165 ? -18.071 -9.104 -12.259 1.00 31.27 165 LEU A C 1
ATOM 1284 O O . LEU A 1 165 ? -18.412 -9.734 -11.229 1.00 31.27 165 LEU A O 1
#

pLDDT: mean 73.47, std 19.83, range [28.33, 96.44]

Organism: NCBI:txid39325

Secondary structure (DSSP, 8-state):
---HHHHHHHHHHTTS---------------TTS--HHHHHHTSTTHHHHHHHTTTT-SEEEEE-SS-TTTS-BTTB-HHHHHHHHHHHHH---SEEEEEE-S-TTSTT---HHHIIIIIHHHHTTSTTEEEEEES-HHHHHHH-HHHHHTTT-SS-----SS--

Radius of gyration: 20.11 Å; chains: 1; bounding box: 67×41×47 Å

InterPro domains:
  IPR001223 Glycoside hydrolase family 18, catalytic domain [PS51910] (1-161)
  IPR017853 Glycoside hydrolase superfamily [SSF51445] (47-152)

Foldseek 3Di:
DPPPVVVVVVVVVVPPPPPCPVAPADDDDDDPPPDDPVVVVVVVPCVVVVVVQQDARAQEEEDEQFPDPQQADDVVDCVSVLVVLVCSLPRGPYQAYAYEAELDPPTGRHDPLVCCQPPVCVSRVPRSRHQYYAYPAPVVCVVNVSCVSNVVRTPHDPPHCPDDD